Protein AF-A0A2J0MMS2-F1 (afdb_monomer_lite)

pLDDT: mean 72.44, std 14.28, range [36.88, 89.75]

Foldseek 3Di:
DDDPPPPPPPPQFDWDQDPQAIDTNHDGQGLVQWAAKEWDDDPPDFIKIWTQGVDPVDRIDIDTPGPDDVVVVCVSSVVRYYHDDDDCVVVVVVCVVSPD

Structure (mmCIF, N/CA/C/O backbone):
data_AF-A0A2J0MMS2-F1
#
_entry.id   AF-A0A2J0MMS2-F1
#
loop_
_atom_site.group_PDB
_atom_site.id
_atom_site.type_symbol
_atom_site.label_atom_id
_atom_site.label_alt_id
_atom_site.label_comp_id
_atom_site.label_asym_id
_atom_site.label_entity_id
_atom_site.label_seq_id
_atom_site.pdbx_PDB_ins_code
_atom_site.Cartn_x
_atom_site.Cartn_y
_atom_site.Cartn_z
_atom_site.occupancy
_atom_site.B_iso_or_equiv
_atom_site.auth_seq_id
_atom_site.auth_comp_id
_atom_site.auth_asym_id
_atom_site.auth_atom_id
_atom_site.pdbx_PDB_model_num
ATOM 1 N N . VAL A 1 1 ? 34.107 -18.248 -14.053 1.00 43.81 1 VAL A N 1
ATOM 2 C CA . VAL A 1 1 ? 33.483 -16.996 -13.565 1.00 43.81 1 VAL A CA 1
ATOM 3 C C . VAL A 1 1 ? 32.025 -17.304 -13.247 1.00 43.81 1 VAL A C 1
ATOM 5 O O . VAL A 1 1 ? 31.306 -17.736 -14.135 1.00 43.81 1 VAL A O 1
ATOM 8 N N . GLY A 1 2 ? 31.638 -17.289 -11.970 1.00 37.28 2 GLY A N 1
ATOM 9 C CA . GLY A 1 2 ? 30.312 -17.740 -11.529 1.00 37.28 2 GLY A CA 1
ATOM 10 C C . GLY A 1 2 ? 29.377 -16.556 -11.319 1.00 37.28 2 GLY A C 1
ATOM 11 O O . GLY A 1 2 ? 29.612 -15.761 -10.417 1.00 37.28 2 GLY A O 1
ATOM 12 N N . TYR A 1 3 ? 28.333 -16.441 -12.137 1.00 43.88 3 TYR A N 1
ATOM 13 C CA . TYR A 1 3 ? 27.259 -15.470 -11.932 1.00 43.88 3 TYR A CA 1
ATOM 14 C C . TYR A 1 3 ? 26.116 -16.168 -11.195 1.00 43.88 3 TYR A C 1
ATOM 16 O O . TYR A 1 3 ? 25.399 -16.981 -11.775 1.00 43.88 3 TYR A O 1
ATOM 24 N N . ILE A 1 4 ? 25.966 -15.883 -9.902 1.00 50.38 4 ILE A N 1
ATOM 25 C CA . ILE A 1 4 ? 24.834 -16.367 -9.111 1.00 50.38 4 ILE A CA 1
ATOM 26 C C . ILE A 1 4 ? 23.689 -15.381 -9.342 1.00 50.38 4 ILE A C 1
ATOM 28 O O . ILE A 1 4 ? 23.579 -14.365 -8.660 1.00 50.38 4 ILE A O 1
ATOM 32 N N . TYR A 1 5 ? 22.843 -15.650 -10.335 1.00 44.66 5 TYR A N 1
ATOM 33 C CA . TYR A 1 5 ? 21.561 -14.963 -10.450 1.00 44.66 5 TYR A CA 1
ATOM 34 C C . TYR A 1 5 ? 20.647 -15.503 -9.349 1.00 44.66 5 TYR A C 1
ATOM 36 O O . TYR A 1 5 ? 19.991 -16.532 -9.508 1.00 44.66 5 TYR A O 1
ATOM 44 N N . LEU A 1 6 ? 20.618 -14.811 -8.208 1.00 36.88 6 LEU A N 1
ATOM 45 C CA . LEU A 1 6 ? 19.553 -14.938 -7.217 1.00 36.88 6 LEU A CA 1
ATOM 46 C C . LEU A 1 6 ? 18.263 -14.419 -7.854 1.00 36.88 6 LEU A C 1
ATOM 48 O O . LEU A 1 6 ? 17.827 -13.297 -7.623 1.00 36.88 6 LEU A O 1
ATOM 52 N N . ASN A 1 7 ? 17.642 -15.255 -8.681 1.00 42.47 7 ASN A N 1
ATOM 53 C CA . ASN A 1 7 ? 16.290 -15.054 -9.162 1.00 42.47 7 ASN A CA 1
ATOM 54 C C . ASN A 1 7 ? 15.332 -15.330 -7.989 1.00 42.47 7 ASN A C 1
ATOM 56 O O . ASN A 1 7 ? 14.605 -16.327 -7.995 1.00 42.47 7 ASN A O 1
ATOM 60 N N . LYS A 1 8 ? 15.371 -14.474 -6.954 1.00 42.88 8 LYS A N 1
ATOM 61 C CA . LYS A 1 8 ? 14.345 -14.381 -5.911 1.00 42.88 8 LYS A CA 1
ATOM 62 C C . LYS A 1 8 ? 13.063 -13.988 -6.629 1.00 42.88 8 LYS A C 1
ATOM 64 O O . LYS A 1 8 ? 12.794 -12.815 -6.840 1.00 42.88 8 LYS A O 1
ATOM 69 N N . LYS A 1 9 ? 12.317 -14.985 -7.110 1.00 39.34 9 LYS A N 1
ATOM 70 C CA . LYS A 1 9 ? 10.982 -14.752 -7.654 1.00 39.34 9 LYS A CA 1
ATOM 71 C C . LYS A 1 9 ? 10.211 -14.052 -6.532 1.00 39.34 9 LYS A C 1
ATOM 73 O O . LYS A 1 9 ? 10.148 -14.646 -5.448 1.00 39.34 9 LYS A O 1
ATOM 78 N N . PRO A 1 10 ? 9.703 -12.823 -6.735 1.00 52.00 10 PRO A N 1
ATOM 79 C CA . PRO A 1 10 ? 8.888 -12.171 -5.725 1.00 52.00 10 PRO A CA 1
ATOM 80 C C . PRO A 1 10 ? 7.791 -13.162 -5.365 1.00 52.00 10 PRO A C 1
ATOM 82 O O . PRO A 1 10 ? 7.179 -13.758 -6.258 1.00 52.00 10 PRO A O 1
ATOM 85 N N . ARG A 1 11 ? 7.621 -13.446 -4.070 1.00 49.75 11 ARG A N 1
ATOM 86 C CA . ARG A 1 11 ? 6.502 -14.279 -3.635 1.00 49.75 11 ARG A CA 1
ATOM 87 C C . ARG A 1 11 ? 5.257 -13.599 -4.185 1.00 49.75 11 ARG A C 1
ATOM 89 O O . ARG A 1 11 ? 4.998 -12.451 -3.839 1.00 49.75 11 ARG A O 1
ATOM 96 N N . ILE A 1 12 ? 4.565 -14.276 -5.097 1.00 52.84 12 ILE A N 1
ATOM 97 C CA . ILE A 1 12 ? 3.299 -13.803 -5.641 1.00 52.84 12 ILE A CA 1
ATOM 98 C C . ILE A 1 12 ? 2.333 -13.891 -4.463 1.00 52.84 12 ILE A C 1
ATOM 100 O O . ILE A 1 12 ? 1.815 -14.966 -4.172 1.00 52.84 12 ILE A O 1
ATOM 104 N N . LEU A 1 13 ? 2.212 -12.802 -3.703 1.00 59.59 13 LEU A N 1
ATOM 105 C CA . LEU A 1 13 ? 1.145 -12.679 -2.727 1.00 59.59 13 LEU A CA 1
ATOM 106 C C . LEU A 1 13 ? -0.131 -12.481 -3.534 1.00 59.59 13 LEU A C 1
ATOM 108 O O . LEU A 1 13 ? -0.240 -11.515 -4.290 1.00 59.59 13 LEU A O 1
ATOM 112 N N . ASP A 1 14 ? -1.070 -13.408 -3.387 1.00 63.44 14 ASP A N 1
ATOM 113 C CA . ASP A 1 14 ? -2.404 -13.233 -3.939 1.00 63.44 14 ASP A CA 1
ATOM 114 C C . ASP A 1 14 ? -3.071 -12.111 -3.142 1.00 63.44 14 ASP A C 1
ATOM 116 O O . ASP A 1 14 ? -3.266 -12.225 -1.928 1.00 63.44 14 ASP A O 1
ATOM 120 N N . PHE A 1 15 ? -3.309 -10.974 -3.791 1.00 72.62 15 PHE A N 1
ATOM 121 C CA . PHE A 1 15 ? -4.050 -9.877 -3.193 1.00 72.62 15 PHE A CA 1
ATOM 122 C C . PHE A 1 15 ? -5.276 -9.585 -4.049 1.00 72.62 15 PHE A C 1
ATOM 124 O O . PHE A 1 15 ? -5.199 -9.496 -5.274 1.00 72.62 15 PHE A O 1
ATOM 131 N N . ALA A 1 16 ? -6.416 -9.406 -3.396 1.00 76.25 16 ALA A N 1
ATOM 132 C CA . ALA A 1 16 ? -7.671 -9.077 -4.044 1.00 76.25 16 ALA A CA 1
ATOM 133 C C . ALA A 1 16 ? -8.255 -7.832 -3.389 1.00 76.25 16 ALA A C 1
ATOM 135 O O . ALA A 1 16 ? -8.500 -7.792 -2.185 1.00 76.25 16 ALA A O 1
ATOM 136 N N . ILE A 1 17 ? -8.493 -6.797 -4.188 1.00 78.88 17 ILE A N 1
ATOM 137 C CA . ILE A 1 17 ? -9.169 -5.597 -3.710 1.00 78.88 17 ILE A CA 1
ATOM 138 C C . ILE A 1 17 ? -10.662 -5.791 -3.957 1.00 78.88 17 ILE A C 1
ATOM 140 O O . ILE A 1 17 ? -11.113 -5.889 -5.096 1.00 78.88 17 ILE A O 1
ATOM 144 N N . THR A 1 18 ? -11.419 -5.880 -2.873 1.00 81.50 18 THR A N 1
ATOM 145 C CA . THR A 1 18 ? -12.878 -6.001 -2.883 1.00 81.50 18 THR A CA 1
ATOM 146 C C . THR A 1 18 ? -13.515 -4.652 -2.564 1.00 81.50 18 THR A C 1
ATOM 148 O O . THR A 1 18 ? -12.832 -3.705 -2.186 1.00 81.50 18 THR A O 1
ATOM 151 N N . ASN A 1 19 ? -14.840 -4.550 -2.667 1.00 80.00 19 ASN A N 1
ATOM 152 C CA . ASN A 1 19 ? -15.573 -3.338 -2.288 1.00 80.00 19 ASN A CA 1
ATOM 153 C C . ASN A 1 19 ? -15.537 -3.042 -0.777 1.00 80.00 19 ASN A C 1
ATOM 155 O O . ASN A 1 19 ? -15.837 -1.922 -0.374 1.00 80.00 19 ASN A O 1
ATOM 159 N N . THR A 1 20 ? -15.197 -4.030 0.053 1.00 83.00 20 THR A N 1
ATOM 160 C CA . THR A 1 20 ? -15.217 -3.922 1.523 1.00 83.00 20 THR A CA 1
ATOM 161 C C . THR A 1 20 ? -13.807 -3.824 2.117 1.00 83.00 20 THR A C 1
ATOM 163 O O . THR A 1 20 ? -13.624 -3.341 3.235 1.00 83.00 20 THR A O 1
ATOM 166 N N . GLY A 1 21 ? -12.785 -4.260 1.381 1.00 84.38 21 GLY A N 1
ATOM 167 C CA . GLY A 1 21 ? -11.406 -4.263 1.857 1.00 84.38 21 GLY A CA 1
ATOM 168 C C . GLY A 1 21 ? -10.416 -4.909 0.899 1.00 84.38 21 GLY A C 1
ATOM 169 O O . GLY A 1 21 ? -10.769 -5.367 -0.187 1.00 84.38 21 GLY A O 1
ATOM 170 N N . VAL A 1 22 ? -9.167 -4.982 1.341 1.00 83.94 22 VAL A N 1
ATOM 171 C CA . VAL A 1 22 ? -8.069 -5.655 0.650 1.00 83.94 22 VAL A CA 1
ATOM 172 C C . VAL A 1 22 ? -7.840 -7.012 1.297 1.00 83.94 22 VAL A C 1
ATOM 174 O O . VAL A 1 22 ? -7.521 -7.096 2.477 1.00 83.94 22 VAL A O 1
ATOM 177 N N . ILE A 1 23 ? -7.993 -8.077 0.527 1.00 82.50 23 ILE A N 1
ATOM 178 C CA . ILE A 1 23 ? -7.585 -9.424 0.912 1.00 82.50 23 ILE A CA 1
ATOM 179 C C . ILE A 1 23 ? -6.126 -9.577 0.497 1.00 82.50 23 ILE A C 1
ATOM 181 O O . ILE A 1 23 ? -5.790 -9.261 -0.642 1.00 82.50 23 ILE A O 1
ATOM 185 N N . ALA A 1 24 ? -5.267 -10.038 1.399 1.00 76.44 24 ALA A N 1
ATOM 186 C CA . ALA A 1 24 ? -3.900 -10.420 1.072 1.00 76.44 24 ALA A CA 1
ATOM 187 C C . ALA A 1 24 ? -3.593 -11.789 1.691 1.00 76.44 24 ALA A C 1
ATOM 189 O O . ALA A 1 24 ? -3.763 -11.988 2.894 1.00 76.44 24 ALA A O 1
ATOM 190 N N . ASP A 1 25 ? -3.145 -12.724 0.854 1.00 72.38 25 ASP A N 1
ATOM 191 C CA . ASP A 1 25 ? -2.877 -14.129 1.176 1.00 72.38 25 ASP A CA 1
ATOM 192 C C . ASP A 1 25 ? -4.103 -14.883 1.732 1.00 72.38 25 ASP A C 1
ATOM 194 O O . ASP A 1 25 ? -4.819 -15.552 0.987 1.00 72.38 25 ASP A O 1
ATOM 198 N N . LYS A 1 26 ? -4.362 -14.777 3.039 1.00 72.62 26 LYS A N 1
ATOM 199 C CA . LYS A 1 26 ? -5.493 -15.406 3.748 1.00 72.62 26 LYS A CA 1
ATOM 200 C C . LYS A 1 26 ? -6.189 -14.467 4.731 1.00 72.62 26 LYS A C 1
ATOM 202 O O . LYS A 1 26 ? -7.122 -14.885 5.415 1.00 72.62 26 LYS A O 1
ATOM 207 N N . GLU A 1 27 ? -5.745 -13.217 4.816 1.00 77.19 27 GLU A N 1
ATOM 208 C CA . GLU A 1 27 ? -6.309 -12.214 5.712 1.00 77.19 27 GLU A CA 1
ATOM 209 C C . GLU A 1 27 ? -7.076 -11.153 4.924 1.00 77.19 27 GLU A C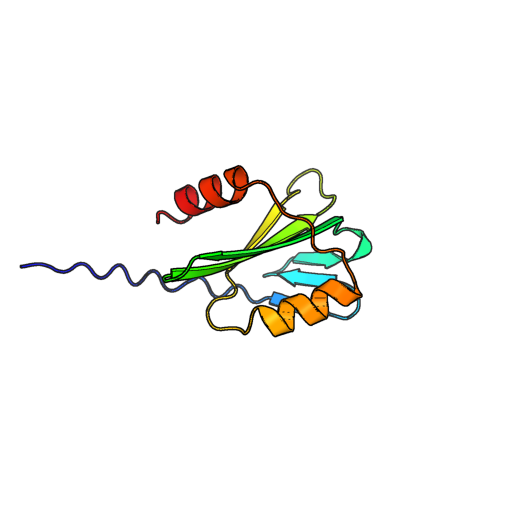 1
ATOM 211 O O . GLU A 1 27 ? -6.677 -10.756 3.828 1.00 77.19 27 GLU A O 1
ATOM 216 N N . ILE A 1 28 ? -8.186 -10.682 5.495 1.00 83.50 28 ILE A N 1
ATOM 217 C CA . ILE A 1 28 ? -8.968 -9.574 4.947 1.00 83.50 28 ILE A CA 1
ATOM 218 C C . ILE A 1 28 ? -8.754 -8.314 5.783 1.00 83.50 28 ILE A C 1
ATOM 220 O O . ILE A 1 28 ? -9.119 -8.239 6.955 1.00 83.50 28 ILE A O 1
ATOM 224 N N . TYR A 1 29 ? -8.203 -7.289 5.147 1.00 84.00 29 TYR A N 1
ATOM 225 C CA . TYR A 1 29 ? -8.033 -5.959 5.707 1.00 84.00 29 TYR A CA 1
ATOM 226 C C . TYR A 1 29 ? -9.160 -5.064 5.200 1.00 84.00 29 TYR A C 1
ATOM 228 O O . TYR A 1 29 ? -9.123 -4.545 4.085 1.00 84.00 29 TYR A O 1
ATOM 236 N N . GLN A 1 30 ? -10.199 -4.892 6.012 1.00 87.75 30 GLN A N 1
ATOM 237 C CA . GLN A 1 30 ? -11.300 -3.984 5.682 1.00 87.75 30 GLN A CA 1
ATOM 238 C C . GLN A 1 30 ? -10.798 -2.546 5.544 1.00 87.75 30 GLN A C 1
ATOM 240 O O . GLN A 1 30 ? -9.956 -2.114 6.331 1.00 87.75 30 GLN A O 1
ATOM 245 N N . PHE A 1 31 ? -11.355 -1.778 4.605 1.00 86.19 31 PHE A N 1
ATOM 246 C CA . PHE A 1 31 ? -10.960 -0.376 4.419 1.00 86.19 31 PHE A CA 1
ATOM 247 C C . PHE A 1 31 ? -11.180 0.470 5.675 1.00 86.19 31 PHE A C 1
ATOM 249 O O . PHE A 1 31 ? -10.369 1.332 5.980 1.00 86.19 31 PHE A O 1
ATOM 256 N N . GLU A 1 32 ? -12.206 0.161 6.467 1.00 85.56 32 GLU A N 1
ATOM 257 C CA . GLU A 1 32 ? -12.470 0.807 7.761 1.00 85.56 32 GLU A CA 1
ATOM 258 C C . GLU A 1 32 ? -11.340 0.589 8.783 1.00 85.56 32 GLU A C 1
ATOM 260 O O . GLU A 1 32 ? -11.066 1.448 9.630 1.00 85.56 32 GLU A O 1
ATOM 265 N N . ASN A 1 33 ? -10.657 -0.553 8.674 1.00 86.12 33 ASN A N 1
ATOM 266 C CA . ASN A 1 33 ? -9.504 -0.934 9.480 1.00 86.12 33 ASN A CA 1
ATOM 267 C C . ASN A 1 33 ? -8.175 -0.495 8.852 1.00 86.12 33 ASN A C 1
ATOM 269 O O . ASN A 1 33 ? -7.120 -0.739 9.433 1.00 86.12 33 ASN A O 1
ATOM 273 N N . ILE A 1 34 ? -8.203 0.179 7.701 1.00 87.81 34 ILE A N 1
ATOM 274 C CA . ILE A 1 34 ? -7.029 0.754 7.053 1.00 87.81 34 ILE A CA 1
ATOM 275 C C . ILE A 1 34 ? -7.052 2.267 7.273 1.00 87.81 34 ILE A C 1
ATOM 277 O O . ILE A 1 34 ? -7.976 2.972 6.885 1.00 87.81 34 ILE A O 1
ATOM 281 N N . ASN A 1 35 ? -6.012 2.785 7.916 1.00 88.00 35 ASN A N 1
ATOM 282 C CA . ASN A 1 35 ? -5.831 4.216 8.104 1.00 88.00 35 ASN A CA 1
ATOM 283 C C . ASN A 1 35 ? -5.412 4.895 6.800 1.00 88.00 35 ASN A C 1
ATOM 285 O O . ASN A 1 35 ? -5.874 5.993 6.492 1.00 88.00 35 ASN A O 1
ATOM 289 N N . SER A 1 36 ? -4.457 4.306 6.078 1.00 89.25 36 SER A N 1
ATOM 290 C CA . SER A 1 36 ? -3.849 4.930 4.896 1.00 89.25 36 SER A CA 1
ATOM 291 C C . SER A 1 36 ? -3.077 3.919 4.065 1.00 89.25 36 SER A C 1
ATOM 293 O O . SER A 1 36 ? -2.702 2.865 4.568 1.00 89.25 36 SER A O 1
ATOM 295 N N . PHE A 1 37 ? -2.738 4.272 2.830 1.00 89.00 37 PHE A N 1
ATOM 296 C CA . PHE A 1 37 ? -1.787 3.501 2.031 1.00 89.00 37 PHE A CA 1
ATOM 297 C C . PHE A 1 37 ? -0.695 4.374 1.419 1.00 89.00 37 PHE A C 1
ATOM 299 O O . PHE A 1 37 ? -0.826 5.593 1.323 1.00 89.00 37 PHE A O 1
ATOM 306 N N . TRP A 1 38 ? 0.392 3.736 1.003 1.00 88.75 38 TRP A N 1
ATOM 307 C CA . TRP A 1 38 ? 1.470 4.346 0.245 1.00 88.75 38 TRP A CA 1
ATOM 308 C C . TRP A 1 38 ? 2.060 3.337 -0.726 1.00 88.75 38 TRP A C 1
ATOM 310 O O . TRP A 1 38 ? 2.219 2.174 -0.377 1.00 88.75 38 TRP A O 1
ATOM 320 N N . ILE A 1 39 ? 2.428 3.774 -1.925 1.00 83.75 39 ILE A N 1
ATOM 321 C CA . ILE A 1 39 ? 3.137 2.917 -2.874 1.00 83.75 39 ILE A CA 1
ATOM 322 C C . ILE A 1 39 ? 4.576 3.406 -2.972 1.00 83.75 39 ILE A C 1
ATOM 324 O O . ILE A 1 39 ? 4.838 4.547 -3.354 1.00 83.75 39 ILE A O 1
ATOM 328 N N . PHE A 1 40 ? 5.510 2.533 -2.618 1.00 78.50 40 PHE A N 1
ATOM 329 C CA . PHE A 1 40 ? 6.926 2.739 -2.850 1.00 78.50 40 PHE A CA 1
ATOM 330 C C . PHE A 1 40 ? 7.261 2.323 -4.280 1.00 78.50 40 PHE A C 1
ATOM 332 O O . PHE A 1 40 ? 7.004 1.196 -4.712 1.00 78.50 40 PHE A O 1
ATOM 339 N N . TYR A 1 41 ? 7.836 3.274 -5.008 1.00 74.00 41 TYR A N 1
ATOM 340 C CA . TYR A 1 41 ? 8.327 3.096 -6.363 1.00 74.00 41 TYR A CA 1
ATOM 341 C C . TYR A 1 41 ? 9.852 3.115 -6.304 1.00 74.00 41 TYR A C 1
ATOM 343 O O . TYR A 1 41 ? 10.441 4.190 -6.204 1.00 74.00 41 TYR A O 1
ATOM 351 N N . ALA A 1 42 ? 10.480 1.939 -6.341 1.00 63.38 42 ALA A N 1
ATOM 352 C CA . ALA A 1 42 ? 11.932 1.800 -6.376 1.00 63.38 42 ALA A CA 1
ATOM 353 C C . ALA A 1 42 ? 12.369 1.277 -7.760 1.00 63.38 42 ALA A C 1
ATOM 355 O O . ALA A 1 42 ? 12.520 0.067 -7.953 1.00 63.38 42 ALA A O 1
ATOM 356 N N . PRO A 1 43 ? 12.543 2.155 -8.770 1.00 53.59 43 PRO A N 1
ATOM 357 C CA . PRO A 1 43 ? 13.223 1.752 -9.998 1.00 53.59 43 PRO A CA 1
ATOM 358 C C . PRO A 1 43 ? 14.678 1.382 -9.651 1.00 53.59 43 PRO A C 1
ATOM 360 O O . PRO A 1 43 ? 15.303 2.135 -8.905 1.00 53.59 43 PRO A O 1
ATOM 363 N N . PRO A 1 44 ? 15.261 0.278 -10.161 1.00 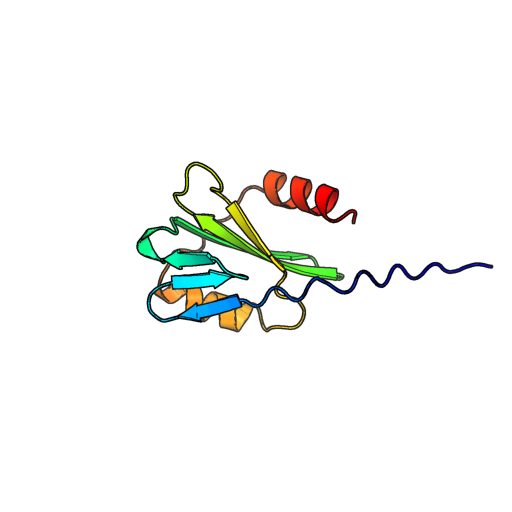56.16 44 PRO A N 1
ATOM 364 C CA . PRO A 1 44 ? 14.809 -0.600 -11.248 1.00 56.16 44 PRO A CA 1
ATOM 365 C C . PRO A 1 44 ? 14.165 -1.933 -10.815 1.00 56.16 44 PRO A C 1
ATOM 367 O O . PRO A 1 44 ? 13.925 -2.773 -11.681 1.00 56.16 44 PRO A O 1
ATOM 370 N N . GLN A 1 45 ? 13.935 -2.172 -9.521 1.00 59.22 45 GLN A N 1
ATOM 371 C CA . GLN A 1 45 ? 13.688 -3.530 -9.029 1.00 59.22 45 GLN A CA 1
ATOM 372 C C . GLN A 1 45 ? 12.226 -3.832 -8.706 1.00 59.22 45 GLN A C 1
ATOM 374 O O . GLN A 1 45 ? 11.712 -4.771 -9.305 1.00 59.22 45 GLN A O 1
ATOM 379 N N . GLU A 1 46 ? 11.508 -3.092 -7.855 1.00 65.06 46 GLU A N 1
ATOM 380 C CA . GLU A 1 46 ? 10.176 -3.549 -7.413 1.00 65.06 46 GLU A CA 1
ATOM 381 C C . GLU A 1 46 ? 9.230 -2.407 -7.011 1.00 65.06 46 GLU A C 1
ATOM 383 O O . GLU A 1 46 ? 9.633 -1.301 -6.642 1.00 65.06 46 GLU A O 1
ATOM 388 N N . LYS A 1 47 ? 7.926 -2.684 -7.104 1.00 76.56 47 LYS A N 1
ATOM 389 C CA . LYS A 1 47 ? 6.858 -1.827 -6.583 1.00 76.56 47 LYS A CA 1
ATOM 390 C C . LYS A 1 47 ? 6.352 -2.462 -5.300 1.00 76.56 47 LYS A C 1
ATOM 392 O O . LYS A 1 47 ? 6.050 -3.658 -5.293 1.00 76.56 47 LYS A O 1
ATOM 397 N N . LEU A 1 48 ? 6.198 -1.665 -4.253 1.00 77.94 48 LEU A N 1
ATOM 398 C CA . LEU A 1 48 ? 5.741 -2.147 -2.956 1.00 77.94 48 LEU A CA 1
ATOM 399 C C . LEU A 1 48 ? 4.560 -1.304 -2.484 1.00 77.94 48 LEU A C 1
ATOM 401 O O . LEU A 1 48 ? 4.682 -0.096 -2.299 1.00 77.94 48 LEU A O 1
ATOM 405 N N . LEU A 1 49 ? 3.411 -1.939 -2.287 1.00 83.19 49 LEU A N 1
ATOM 406 C CA . LEU A 1 49 ? 2.243 -1.318 -1.682 1.00 83.19 49 LEU A CA 1
ATOM 407 C C . LEU A 1 49 ? 2.344 -1.479 -0.170 1.00 83.19 49 LEU A C 1
ATOM 409 O O . LEU A 1 49 ? 2.324 -2.595 0.327 1.00 83.19 49 LEU A O 1
ATOM 413 N N . SER A 1 50 ? 2.408 -0.381 0.564 1.00 84.38 50 SER A N 1
ATOM 414 C CA . SER A 1 50 ? 2.278 -0.383 2.012 1.00 84.38 50 SER A CA 1
ATOM 415 C C . SER A 1 50 ? 0.895 0.085 2.445 1.00 84.38 50 SER A C 1
ATOM 417 O O . SER A 1 50 ? 0.439 1.165 2.074 1.00 84.38 50 SER A O 1
ATOM 419 N N . LEU A 1 51 ? 0.238 -0.711 3.275 1.00 85.06 51 LEU A N 1
ATOM 420 C CA . LEU A 1 51 ? -1.049 -0.441 3.892 1.00 85.06 51 LEU A CA 1
ATOM 421 C C . LEU A 1 51 ? -0.827 -0.219 5.387 1.00 85.06 51 LEU A C 1
ATOM 423 O O . LEU A 1 51 ? -0.286 -1.072 6.082 1.00 85.06 51 LEU A O 1
ATOM 427 N N . HIS A 1 52 ? -1.245 0.935 5.889 1.00 86.94 52 HIS A N 1
ATOM 428 C CA . HIS A 1 52 ? -1.267 1.239 7.312 1.00 86.94 52 HIS A CA 1
ATOM 429 C C . HIS A 1 52 ? -2.623 0.815 7.868 1.00 86.94 52 HIS A C 1
ATOM 431 O O . HIS A 1 52 ? -3.618 1.512 7.671 1.00 86.94 52 HIS A O 1
ATOM 437 N N . THR A 1 53 ? -2.678 -0.334 8.527 1.00 85.69 53 THR A N 1
ATOM 438 C CA . THR A 1 53 ? -3.864 -0.817 9.232 1.00 85.69 53 THR A CA 1
ATOM 439 C C . THR A 1 53 ? -3.894 -0.297 10.670 1.00 85.69 53 THR A C 1
ATOM 441 O O . THR A 1 53 ? -2.874 0.064 11.252 1.00 85.69 53 THR A O 1
ATOM 444 N N . LYS A 1 54 ? -5.084 -0.270 11.267 1.00 82.12 54 LYS A N 1
ATOM 445 C CA . LYS A 1 54 ? -5.309 0.070 12.679 1.00 82.12 54 LYS A CA 1
ATOM 446 C C . LYS A 1 54 ? -4.993 -1.098 13.628 1.00 82.12 54 LYS A C 1
ATOM 448 O O . LYS A 1 54 ? -5.273 -1.001 14.820 1.00 82.12 54 LYS A O 1
ATOM 453 N N . SER A 1 55 ? -4.466 -2.214 13.117 1.00 76.38 55 SER A N 1
ATOM 454 C CA . SER A 1 55 ? -4.216 -3.412 13.917 1.00 76.38 55 SER A CA 1
ATOM 455 C C . SER A 1 55 ? -3.065 -3.198 14.901 1.00 76.38 55 SER A C 1
ATOM 457 O O . SER A 1 55 ? -2.010 -2.681 14.536 1.00 76.38 55 SER A O 1
ATOM 459 N N . TYR A 1 56 ? -3.252 -3.638 16.150 1.00 69.81 56 TYR A N 1
ATOM 460 C CA . TYR A 1 56 ? -2.234 -3.538 17.203 1.00 69.81 56 TYR A CA 1
ATOM 461 C C . TYR A 1 56 ? -1.052 -4.494 16.970 1.00 69.81 56 TYR A C 1
ATOM 463 O O . TYR A 1 56 ? 0.081 -4.173 17.315 1.00 69.81 56 TYR A O 1
ATOM 471 N N . LEU A 1 57 ? -1.310 -5.657 16.360 1.00 69.12 57 LEU A N 1
ATOM 472 C CA . LEU A 1 57 ? -0.283 -6.661 16.061 1.00 69.12 57 LEU A CA 1
ATOM 473 C C . LEU A 1 57 ? 0.504 -6.343 14.783 1.00 69.12 57 LEU A C 1
ATOM 475 O O . LEU A 1 57 ? 1.712 -6.555 14.745 1.00 69.12 57 LEU A O 1
ATOM 479 N N . MET A 1 58 ? -0.167 -5.846 13.739 1.00 68.06 58 MET A N 1
ATOM 480 C CA . MET A 1 58 ? 0.443 -5.585 12.428 1.00 6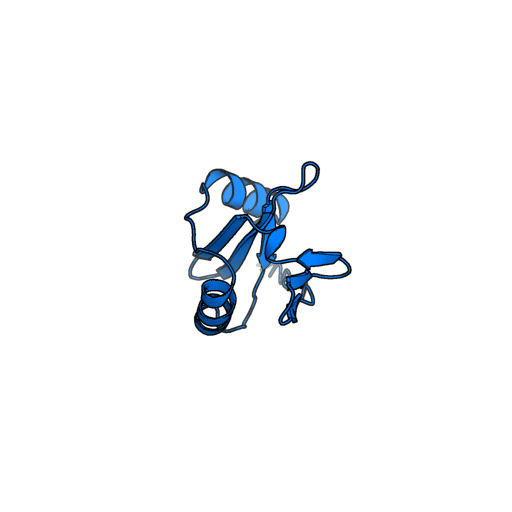8.06 58 MET A CA 1
ATOM 481 C C . MET A 1 58 ? -0.064 -4.262 11.839 1.00 68.06 58 MET A C 1
ATOM 483 O O . MET A 1 58 ? -0.926 -4.264 10.958 1.00 68.06 58 MET A O 1
ATOM 487 N N . PRO A 1 59 ? 0.467 -3.115 12.297 1.00 77.19 59 PRO A N 1
ATOM 488 C CA . PRO A 1 59 ? 0.027 -1.808 11.818 1.00 77.19 59 PRO A CA 1
ATOM 489 C C . PRO A 1 59 ? 0.419 -1.556 10.360 1.00 77.19 59 PRO A C 1
ATOM 491 O O . PRO A 1 59 ? -0.262 -0.810 9.673 1.00 77.19 59 PRO A O 1
ATOM 494 N N . PHE A 1 60 ? 1.478 -2.181 9.841 1.00 79.12 60 PHE A N 1
ATOM 495 C CA . PHE A 1 60 ? 1.923 -1.971 8.462 1.00 79.12 60 PHE A CA 1
ATOM 496 C C . PHE A 1 60 ? 1.987 -3.287 7.693 1.00 79.12 60 PHE A C 1
ATOM 498 O O . PHE A 1 60 ? 2.750 -4.183 8.048 1.00 79.12 60 PHE A O 1
ATOM 505 N N . VAL A 1 61 ? 1.220 -3.377 6.610 1.00 77.81 61 VAL A N 1
ATOM 506 C CA . VAL A 1 61 ? 1.173 -4.527 5.705 1.00 77.81 61 VAL A CA 1
ATOM 507 C C . VAL A 1 61 ? 1.791 -4.109 4.385 1.00 77.81 61 VAL A C 1
ATOM 509 O O . VAL A 1 61 ? 1.294 -3.205 3.723 1.00 77.81 61 VAL A O 1
ATOM 512 N N . HIS A 1 62 ? 2.878 -4.762 4.000 1.00 77.88 62 HIS A N 1
ATOM 513 C CA . HIS A 1 62 ? 3.584 -4.445 2.768 1.00 77.88 62 HIS A CA 1
ATOM 514 C C . HIS A 1 62 ? 3.421 -5.587 1.774 1.00 77.88 62 HIS A C 1
ATOM 516 O O . HIS A 1 62 ? 3.733 -6.738 2.073 1.00 77.88 62 HIS A O 1
ATOM 522 N N . ILE A 1 63 ? 2.920 -5.253 0.593 1.00 76.94 63 ILE A N 1
ATOM 523 C CA . ILE A 1 63 ? 2.521 -6.186 -0.449 1.00 76.94 63 ILE A CA 1
ATOM 524 C C . ILE A 1 63 ? 3.347 -5.857 -1.695 1.00 76.94 63 ILE A C 1
ATOM 526 O O . ILE A 1 63 ? 3.182 -4.776 -2.275 1.00 76.94 63 ILE A O 1
ATOM 530 N N . PRO A 1 64 ? 4.266 -6.740 -2.114 1.00 76.25 64 PRO A N 1
ATOM 531 C CA . PRO A 1 64 ? 4.991 -6.561 -3.361 1.00 76.25 64 PRO A CA 1
ATOM 532 C C . PRO A 1 64 ? 4.011 -6.716 -4.521 1.00 76.25 64 PRO A C 1
ATOM 534 O O . PRO A 1 64 ? 3.367 -7.749 -4.682 1.00 76.25 64 PRO A O 1
ATOM 537 N N . ILE A 1 65 ? 3.891 -5.670 -5.335 1.00 74.38 65 ILE A N 1
ATOM 538 C CA . ILE A 1 65 ? 2.901 -5.612 -6.416 1.00 74.38 65 ILE A CA 1
ATOM 539 C C . ILE A 1 65 ? 3.430 -6.254 -7.712 1.00 74.38 65 ILE A C 1
ATOM 541 O O . ILE A 1 65 ? 2.704 -6.401 -8.694 1.00 74.38 65 ILE A O 1
ATOM 545 N N . GLY A 1 66 ? 4.713 -6.629 -7.735 1.00 71.19 66 GLY A N 1
ATOM 546 C CA . GLY A 1 66 ? 5.362 -7.278 -8.870 1.00 71.19 66 GLY A CA 1
ATOM 547 C C . GLY A 1 66 ? 5.171 -6.503 -10.179 1.00 71.19 66 GLY A C 1
ATOM 548 O O . GLY A 1 66 ? 5.526 -5.326 -10.287 1.00 71.19 66 GLY A O 1
ATOM 549 N N . ASN A 1 67 ? 4.601 -7.174 -11.183 1.00 70.12 67 ASN A N 1
ATOM 550 C CA . ASN A 1 67 ? 4.414 -6.615 -12.524 1.00 70.12 67 ASN A CA 1
ATOM 551 C C . ASN A 1 67 ? 3.079 -5.865 -12.714 1.00 70.12 67 ASN A C 1
ATOM 553 O O . ASN A 1 67 ? 2.846 -5.297 -13.780 1.00 70.12 67 ASN A O 1
ATOM 557 N N . GLU A 1 68 ? 2.214 -5.818 -11.698 1.00 72.62 68 GLU A N 1
ATOM 558 C CA . GLU A 1 68 ? 0.926 -5.130 -11.805 1.00 72.62 68 GLU A CA 1
ATOM 559 C C . GLU A 1 68 ? 1.090 -3.611 -11.941 1.00 72.62 68 GLU A C 1
ATOM 561 O O . GLU A 1 68 ? 2.130 -3.021 -11.610 1.00 72.62 68 GLU A O 1
ATOM 566 N N . ASN A 1 69 ? 0.056 -2.952 -12.475 1.00 77.81 69 ASN A N 1
ATOM 567 C CA . ASN A 1 69 ? 0.084 -1.510 -12.683 1.00 77.81 69 ASN A CA 1
ATOM 568 C C . ASN A 1 69 ? -0.212 -0.777 -11.356 1.00 77.81 69 ASN A C 1
ATOM 570 O O . ASN A 1 69 ? -1.364 -0.749 -10.914 1.00 77.81 69 ASN A O 1
ATOM 574 N N . PRO A 1 70 ? 0.794 -0.134 -10.737 1.00 78.81 70 PRO A N 1
ATOM 575 C CA . PRO A 1 70 ? 0.639 0.512 -9.438 1.00 78.81 70 PRO A CA 1
ATOM 576 C C . PRO A 1 70 ? -0.307 1.712 -9.515 1.00 78.81 70 PRO A C 1
ATOM 578 O O . PRO A 1 70 ? -0.960 2.035 -8.529 1.00 78.81 70 PRO A O 1
ATOM 581 N N . VAL A 1 71 ? -0.434 2.336 -10.692 1.00 81.75 71 VAL A N 1
ATOM 582 C CA . VAL A 1 71 ? -1.352 3.455 -10.921 1.00 81.75 71 VAL A CA 1
ATOM 583 C C . VAL A 1 71 ? -2.798 2.983 -10.807 1.00 81.75 71 VAL A C 1
ATOM 585 O O . VAL A 1 71 ? -3.574 3.597 -10.086 1.00 81.75 71 VAL A O 1
ATOM 588 N N . LYS A 1 72 ? -3.146 1.839 -11.411 1.00 82.94 72 LYS A N 1
ATOM 589 C CA . LYS A 1 72 ? -4.507 1.285 -11.310 1.00 82.94 72 LYS A CA 1
ATOM 590 C C . LYS A 1 72 ? -4.878 0.938 -9.871 1.00 82.94 72 LYS A C 1
ATOM 592 O O . LYS A 1 72 ? -5.990 1.210 -9.429 1.00 82.94 72 LYS A O 1
ATOM 597 N N . ILE A 1 73 ? -3.939 0.340 -9.140 1.00 83.12 73 ILE A N 1
ATOM 598 C CA . ILE A 1 73 ? -4.139 -0.042 -7.738 1.00 83.12 73 ILE A CA 1
ATOM 599 C C . ILE A 1 73 ? -4.294 1.202 -6.875 1.00 83.12 73 ILE A C 1
ATOM 601 O O . ILE A 1 73 ? -5.230 1.281 -6.085 1.00 83.12 73 ILE A O 1
ATOM 605 N N . ARG A 1 74 ? -3.440 2.206 -7.093 1.00 86.75 74 ARG A N 1
ATOM 606 C CA . ARG A 1 74 ? -3.556 3.521 -6.468 1.00 86.75 74 ARG A CA 1
ATOM 607 C C . ARG A 1 74 ? -4.939 4.110 -6.688 1.00 86.75 74 ARG A C 1
ATOM 609 O O . ARG A 1 74 ? -5.596 4.422 -5.710 1.00 86.75 74 ARG A O 1
ATOM 616 N N . GLU A 1 75 ? -5.388 4.230 -7.935 1.00 86.88 75 GLU A N 1
ATOM 617 C CA . GLU A 1 75 ? -6.695 4.804 -8.279 1.00 86.88 75 GLU A CA 1
ATOM 618 C C . GLU A 1 75 ? -7.861 4.047 -7.641 1.00 86.88 75 GLU A C 1
ATOM 620 O O . GLU A 1 75 ? -8.873 4.656 -7.297 1.00 86.88 75 GLU A O 1
ATOM 625 N N . MET A 1 76 ? -7.735 2.728 -7.473 1.00 83.94 76 MET A N 1
ATOM 626 C CA . MET A 1 76 ? -8.749 1.944 -6.782 1.00 83.94 76 MET A CA 1
ATOM 627 C C . MET A 1 76 ? -8.735 2.216 -5.274 1.00 83.94 76 MET A C 1
ATOM 629 O O . MET A 1 76 ? -9.786 2.493 -4.706 1.00 83.94 76 MET A O 1
ATOM 633 N N . LEU A 1 77 ? -7.560 2.187 -4.639 1.00 84.88 77 LEU A N 1
ATOM 634 C CA . LEU A 1 77 ? -7.404 2.394 -3.198 1.00 84.88 77 LEU A CA 1
ATOM 635 C C . LEU A 1 77 ? -7.754 3.824 -2.775 1.00 84.88 77 LEU A C 1
ATOM 637 O O . LEU A 1 77 ? -8.409 3.999 -1.754 1.00 84.88 77 LEU A O 1
ATOM 641 N N . LEU A 1 78 ? -7.416 4.828 -3.590 1.00 88.19 78 LEU A N 1
ATOM 642 C CA . LEU A 1 78 ? -7.706 6.247 -3.335 1.00 88.19 78 LEU A CA 1
ATOM 643 C C . LEU A 1 78 ? -9.206 6.546 -3.204 1.00 88.19 78 LEU A C 1
ATOM 645 O O . LEU A 1 78 ? -9.576 7.555 -2.611 1.00 88.19 78 LEU A O 1
ATOM 649 N N . LYS A 1 79 ? -10.073 5.680 -3.750 1.00 87.44 79 LYS A N 1
ATOM 650 C CA . LYS A 1 79 ? -11.534 5.793 -3.608 1.00 87.44 79 LYS A CA 1
ATOM 651 C C . LYS A 1 79 ? -12.031 5.393 -2.221 1.00 87.44 79 LYS A C 1
ATOM 653 O O . LYS A 1 79 ? -13.118 5.811 -1.840 1.00 87.44 79 LYS A O 1
ATOM 658 N N . TYR A 1 80 ? -11.267 4.577 -1.499 1.00 86.25 80 TYR A N 1
ATOM 659 C CA . TYR A 1 80 ? -11.674 4.007 -0.215 1.00 86.25 80 TYR A CA 1
ATOM 660 C C . TYR A 1 80 ? -10.849 4.545 0.954 1.00 86.25 80 TYR A C 1
ATOM 662 O O . TYR A 1 80 ? -11.389 4.777 2.032 1.00 86.25 80 TYR A O 1
ATOM 670 N N . ILE A 1 81 ? -9.547 4.742 0.750 1.00 88.69 81 ILE A N 1
ATOM 671 C CA . ILE A 1 81 ? -8.585 5.113 1.787 1.00 88.69 81 ILE A CA 1
ATOM 672 C C . ILE A 1 81 ? -7.652 6.221 1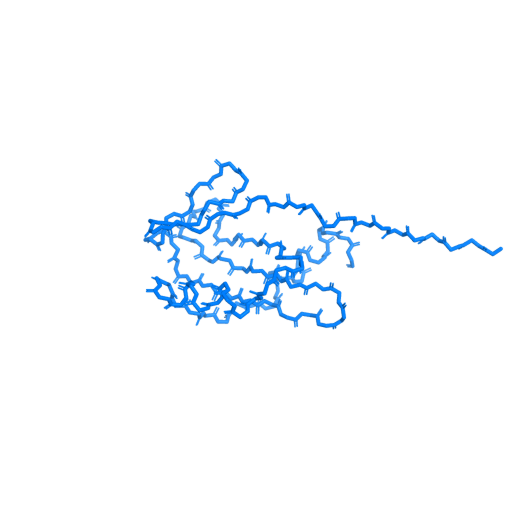.286 1.00 88.69 81 ILE A C 1
ATOM 674 O O . ILE A 1 81 ? -7.336 6.274 0.098 1.00 88.69 81 ILE A O 1
ATOM 678 N N . PRO A 1 82 ? -7.181 7.119 2.165 1.00 89.75 82 PRO A N 1
ATOM 679 C C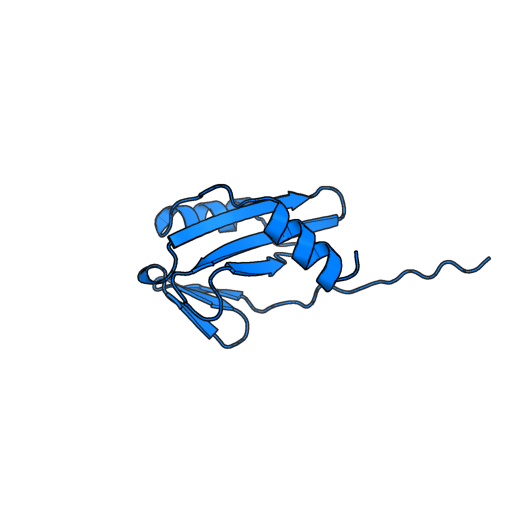A . PRO A 1 82 ? -6.277 8.185 1.765 1.00 89.75 82 PRO A CA 1
ATOM 680 C C . PRO A 1 82 ? -4.856 7.661 1.517 1.00 89.75 82 PRO A C 1
ATOM 682 O O . PRO A 1 82 ? -4.351 6.781 2.221 1.00 89.75 82 PRO A O 1
ATOM 685 N N . GLU A 1 83 ? -4.185 8.259 0.535 1.00 89.38 83 GLU A N 1
ATOM 686 C CA . GLU A 1 83 ? -2.757 8.056 0.309 1.00 89.38 83 GLU A CA 1
ATOM 687 C C . GLU A 1 83 ? -1.959 8.931 1.290 1.00 89.38 83 GLU A C 1
ATOM 689 O O . GLU A 1 83 ? -2.007 10.159 1.214 1.00 89.38 83 GLU A O 1
ATOM 694 N N . ILE A 1 84 ? -1.223 8.314 2.219 1.00 87.88 84 ILE A N 1
ATOM 695 C CA . ILE A 1 84 ? -0.371 9.027 3.181 1.00 87.88 84 ILE A CA 1
ATOM 696 C C . ILE A 1 84 ? 1.038 8.468 3.106 1.00 87.88 84 ILE A C 1
ATOM 698 O O . ILE A 1 84 ? 1.256 7.273 3.299 1.00 87.88 84 ILE A O 1
ATOM 702 N N . LYS A 1 85 ? 2.007 9.359 2.882 1.00 82.50 85 LYS A N 1
ATOM 703 C CA . LYS A 1 85 ? 3.424 9.010 2.817 1.00 82.50 85 LYS A CA 1
ATOM 704 C C . LYS A 1 85 ? 3.872 8.313 4.097 1.00 82.50 85 LYS A C 1
ATOM 706 O O . LYS A 1 85 ? 3.905 8.916 5.170 1.00 82.50 85 LYS A O 1
ATOM 711 N N . GLN A 1 86 ? 4.266 7.052 3.960 1.00 77.25 86 GLN A N 1
ATOM 712 C CA . GLN A 1 86 ? 4.836 6.294 5.062 1.00 77.25 86 GLN A CA 1
ATOM 713 C C . GLN A 1 86 ? 6.328 6.580 5.220 1.00 77.25 86 GLN A C 1
ATOM 715 O O . GLN A 1 86 ? 7.019 6.963 4.270 1.00 77.25 86 GLN A O 1
ATOM 720 N N . LYS A 1 87 ? 6.831 6.436 6.451 1.00 69.00 87 LYS A N 1
ATOM 721 C CA . LYS A 1 87 ? 8.242 6.694 6.745 1.00 69.00 87 LYS A CA 1
ATOM 722 C C . LYS A 1 87 ? 9.122 5.649 6.048 1.00 69.00 87 LYS A C 1
ATOM 724 O O . LYS A 1 87 ? 8.825 4.460 6.154 1.00 69.00 87 LYS A O 1
ATOM 729 N N . PRO A 1 88 ? 10.239 6.069 5.427 1.00 60.84 88 PRO A N 1
ATOM 730 C CA . PRO A 1 88 ? 11.141 5.163 4.717 1.00 60.84 88 PRO A CA 1
ATOM 731 C C . PRO A 1 88 ? 11.718 4.079 5.631 1.00 60.84 88 PRO A C 1
ATOM 733 O O . PRO A 1 88 ? 11.924 2.969 5.176 1.00 60.84 88 PRO A O 1
ATOM 736 N N . SER A 1 89 ? 11.865 4.351 6.934 1.00 64.25 89 SER A N 1
ATOM 737 C CA . SER A 1 89 ? 12.411 3.392 7.904 1.00 64.25 89 SER A CA 1
ATOM 738 C C . SER A 1 89 ? 11.682 2.041 7.941 1.00 64.25 89 SER A C 1
ATOM 740 O O . SER A 1 89 ? 12.310 1.046 8.279 1.00 64.25 89 SER A O 1
ATOM 742 N N . PHE A 1 90 ? 10.382 1.988 7.620 1.00 63.59 90 PHE A N 1
ATOM 743 C CA . PHE A 1 90 ? 9.641 0.721 7.558 1.00 63.59 90 PHE A CA 1
ATOM 744 C C . PHE A 1 90 ? 9.908 -0.048 6.262 1.00 63.59 90 PHE A C 1
ATOM 746 O O . PHE A 1 90 ? 10.027 -1.270 6.304 1.00 63.59 90 PHE A O 1
ATOM 753 N N . ALA A 1 91 ? 10.045 0.662 5.139 1.00 62.59 91 ALA A N 1
ATOM 754 C CA . ALA A 1 91 ? 10.458 0.060 3.875 1.00 62.59 91 ALA A CA 1
ATOM 755 C C . ALA A 1 91 ? 11.881 -0.508 4.001 1.00 62.59 91 ALA A C 1
ATOM 757 O O . ALA A 1 91 ? 12.084 -1.683 3.727 1.00 62.59 91 ALA A O 1
ATOM 758 N N . ASP A 1 92 ? 12.795 0.266 4.588 1.00 64.25 92 ASP A N 1
ATOM 759 C CA . ASP A 1 92 ? 14.201 -0.094 4.823 1.00 64.25 92 ASP A CA 1
ATOM 760 C C . ASP A 1 92 ? 14.349 -1.389 5.654 1.00 64.25 92 ASP A C 1
ATOM 762 O O . ASP A 1 92 ? 15.151 -2.279 5.362 1.00 64.25 92 ASP A O 1
ATOM 766 N N . MET A 1 93 ? 13.511 -1.546 6.689 1.00 65.31 93 MET A N 1
ATOM 767 C CA . MET A 1 93 ? 13.463 -2.765 7.507 1.00 65.31 93 MET A CA 1
ATOM 768 C C . MET A 1 93 ? 13.007 -3.993 6.715 1.00 65.31 93 MET A C 1
ATOM 770 O O . MET A 1 93 ? 13.460 -5.107 6.991 1.00 65.31 93 MET A O 1
ATOM 774 N N . LEU A 1 94 ? 12.113 -3.809 5.746 1.00 61.31 94 LEU A N 1
ATOM 775 C CA . LEU A 1 94 ? 11.646 -4.893 4.894 1.00 61.31 94 LEU A CA 1
ATOM 776 C C . LEU A 1 94 ? 12.608 -5.214 3.764 1.00 61.31 94 LEU A C 1
ATOM 778 O O . LEU A 1 94 ? 12.753 -6.389 3.456 1.00 61.31 94 LEU A O 1
ATOM 782 N N . GLU A 1 95 ? 13.300 -4.229 3.200 1.00 60.50 95 GLU A N 1
ATOM 783 C CA . GLU A 1 95 ? 14.398 -4.455 2.252 1.00 60.50 95 GLU A CA 1
ATOM 784 C C . GLU A 1 95 ? 15.438 -5.394 2.886 1.00 60.50 95 GLU A C 1
ATOM 786 O O . GLU A 1 95 ? 15.763 -6.453 2.341 1.00 60.50 95 GLU A O 1
ATOM 791 N N . ARG A 1 96 ? 15.800 -5.114 4.145 1.00 63.69 96 ARG A N 1
ATOM 792 C CA . ARG A 1 96 ? 16.662 -5.979 4.963 1.00 63.69 96 ARG A CA 1
ATOM 793 C C . ARG A 1 96 ? 16.084 -7.373 5.220 1.00 63.69 96 ARG A C 1
ATOM 795 O O . ARG A 1 96 ? 16.834 -8.347 5.194 1.00 63.69 96 ARG A O 1
ATOM 802 N N .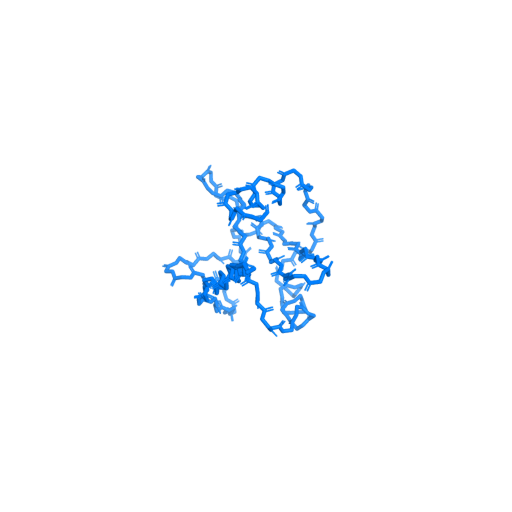 LEU A 1 97 ? 14.779 -7.488 5.482 1.00 54.38 97 LEU A N 1
ATOM 803 C CA . LEU A 1 97 ? 14.111 -8.774 5.739 1.00 54.38 97 LEU A CA 1
ATOM 804 C C . LEU A 1 97 ? 13.986 -9.628 4.469 1.00 54.38 97 LEU A C 1
ATOM 806 O O . LEU A 1 97 ? 14.146 -10.848 4.513 1.00 54.38 97 LEU A O 1
ATOM 810 N N . LEU A 1 98 ? 13.709 -8.986 3.335 1.00 58.75 98 LEU A N 1
ATOM 811 C CA . LEU A 1 98 ? 13.665 -9.607 2.016 1.00 58.75 98 LEU A CA 1
ATOM 812 C C . LEU A 1 98 ? 15.073 -9.921 1.500 1.00 58.75 98 LEU A C 1
ATOM 814 O O . LEU A 1 98 ? 15.211 -10.732 0.583 1.00 58.75 98 LEU A O 1
ATOM 818 N N . GLY A 1 99 ? 16.114 -9.377 2.136 1.00 50.56 99 GLY A N 1
ATOM 819 C CA . GLY A 1 99 ? 17.517 -9.619 1.831 1.00 50.56 99 GLY A CA 1
ATOM 820 C C . GLY A 1 99 ? 17.887 -9.115 0.441 1.00 50.56 99 GLY A C 1
ATOM 821 O O . GLY A 1 99 ? 18.491 -9.877 -0.325 1.00 50.56 99 GLY A O 1
ATOM 822 N N . ILE A 1 100 ? 17.430 -7.908 0.109 1.00 51.50 100 ILE A N 1
ATOM 823 C CA . ILE A 1 100 ? 17.969 -7.082 -0.975 1.00 51.50 100 ILE A CA 1
ATOM 824 C C . ILE A 1 100 ? 18.898 -6.020 -0.390 1.00 51.50 100 ILE A C 1
ATOM 826 O O . ILE A 1 100 ? 18.644 -5.579 0.754 1.00 51.50 100 ILE A O 1
#

Sequence (100 aa):
VGYIYLNKKPRILDFAITNTGVIADKEIYQFENINSFWIFYAPPQEKLLSLHTKSYLMPFVHIPIGNENPVKIREMLLKYIPEIKQKPSFADMLERLLGI

Secondary structure (DSSP, 8-state):
--------------EEE-SSEEEETTEEEEGGGEEEEEEEEETTTEEEEEEEE--SS-SEEEEE-TTS-HHHHHHHHTTTS-B----HHHHHHHHHHHT-

Radius of gyration: 14.31 Å; chains: 1; bounding box: 49×27×31 Å